Protein AF-A0A6C0EDB7-F1 (afdb_monomer_lite)

Secondary structure (DSSP, 8-state):
--HHHHHHHHHHHHHHHHHHHHHHTT---HHHHHHHHHHHHHHHHHTTSS-GGGSGGGSSSTTTTGGGS-S-GGGS-HHHHHHHHHHHHHHS----HHHHHHHHHHHHHHHHTT-S-STTTEEEETTTTEEEEETTEEEETTEEEEPP-

Radius of gyration: 17.5 Å; chains: 1; bounding box: 46×35×46 Å

Foldseek 3Di:
DDPVVVVVVVVVLLVVLLVVVCVVVVPDDPVNVVVVVVVVVVVVVVCVPDDPVVPPPPPPDPPSVQVNQQDDPLPDDLSLVLVQLLVQLVPDPDPDVVLSVVSSVVVSVCSVVCVQRDCCQWVADSNRNHTPDGNQWDADPNHIDGNDD

Sequence (149 aa):
MNITNINNYLETIYFSNLVLYIQKNNINDEIISKYFYDIKKNNNIISKSLSDSDIIQSSENNNIYENLYKKSWSKLNIVHKIIKIKEFINTLNIEIEEEKNNLINTLIQFIKNKKVKNNDDIKYDEINGKIITLTNLQFNNNKYYINKY

pLDDT: mean 71.82, std 15.94, range [34.75, 91.31]

Organism: NCBI:txid1070528

Structure (mmCIF, N/CA/C/O backbone):
data_AF-A0A6C0EDB7-F1
#
_entry.id   AF-A0A6C0EDB7-F1
#
loop_
_atom_site.group_PDB
_atom_site.id
_atom_site.type_symbol
_atom_site.label_atom_id
_atom_site.label_alt_id
_atom_site.label_comp_id
_atom_site.label_asym_id
_atom_site.label_entity_id
_atom_site.label_seq_id
_atom_site.pdbx_PDB_ins_code
_atom_site.Cartn_x
_atom_site.Cartn_y
_atom_site.Cartn_z
_atom_site.occupancy
_atom_site.B_iso_or_equiv
_atom_site.auth_seq_id
_atom_site.auth_comp_id
_atom_site.auth_asym_id
_atom_site.auth_atom_id
_atom_site.pdbx_PDB_model_num
ATOM 1 N N . MET A 1 1 ? 18.003 0.159 -30.055 1.00 53.06 1 MET A N 1
ATOM 2 C CA . MET A 1 1 ? 17.939 0.485 -28.613 1.00 53.06 1 MET A CA 1
ATOM 3 C C . MET A 1 1 ? 17.713 -0.817 -27.850 1.00 53.06 1 MET A C 1
ATOM 5 O O . MET A 1 1 ? 16.806 -1.550 -28.218 1.00 53.06 1 MET A O 1
ATOM 9 N N . ASN A 1 2 ? 18.585 -1.177 -26.903 1.00 66.75 2 ASN A N 1
ATOM 10 C CA . ASN A 1 2 ? 18.540 -2.478 -26.219 1.00 66.75 2 ASN A CA 1
ATOM 11 C C . ASN A 1 2 ? 17.361 -2.517 -25.223 1.00 66.75 2 ASN A C 1
ATOM 13 O O . ASN A 1 2 ? 17.169 -1.546 -24.491 1.00 66.75 2 ASN A O 1
ATOM 17 N N . ILE A 1 3 ? 16.579 -3.603 -25.182 1.00 59.38 3 ILE A N 1
ATOM 18 C CA . ILE A 1 3 ? 15.366 -3.729 -24.337 1.00 59.38 3 ILE A CA 1
ATOM 19 C C . ILE A 1 3 ? 15.691 -3.459 -22.859 1.00 59.38 3 ILE A C 1
ATOM 21 O O . ILE A 1 3 ? 14.930 -2.799 -22.155 1.00 59.38 3 ILE A O 1
ATOM 25 N N . THR A 1 4 ? 16.869 -3.895 -22.411 1.00 62.06 4 THR A N 1
ATOM 26 C CA . THR A 1 4 ? 17.387 -3.648 -21.060 1.00 62.06 4 THR A CA 1
ATOM 27 C C . THR A 1 4 ? 17.506 -2.157 -20.742 1.00 62.06 4 THR A C 1
ATOM 29 O O . THR A 1 4 ? 17.125 -1.725 -19.658 1.00 62.06 4 THR A O 1
ATOM 32 N N . ASN A 1 5 ? 17.957 -1.344 -21.699 1.00 62.66 5 ASN A N 1
ATOM 33 C CA . ASN A 1 5 ? 18.127 0.096 -21.497 1.00 62.66 5 ASN A CA 1
ATOM 34 C C . ASN A 1 5 ? 16.770 0.808 -21.412 1.00 62.66 5 ASN A C 1
ATOM 36 O O . ASN A 1 5 ? 16.609 1.721 -20.608 1.00 62.66 5 ASN A O 1
ATOM 40 N N . ILE A 1 6 ? 15.781 0.352 -22.188 1.00 63.81 6 ILE A N 1
ATOM 41 C CA . ILE A 1 6 ? 14.410 0.884 -22.146 1.00 63.81 6 ILE A CA 1
ATOM 42 C C . ILE A 1 6 ? 13.763 0.583 -20.788 1.00 63.81 6 ILE A C 1
ATOM 44 O O . ILE A 1 6 ? 13.173 1.470 -20.177 1.00 63.81 6 ILE A O 1
ATOM 48 N N . ASN A 1 7 ? 13.914 -0.642 -20.279 1.00 64.75 7 ASN A N 1
ATOM 49 C CA . ASN A 1 7 ? 13.363 -1.019 -18.976 1.00 64.75 7 ASN A CA 1
ATOM 50 C C . ASN A 1 7 ? 13.985 -0.211 -17.831 1.00 64.75 7 ASN A C 1
ATOM 52 O O . ASN A 1 7 ? 13.250 0.306 -16.990 1.00 64.75 7 ASN A O 1
ATOM 56 N N . ASN A 1 8 ? 15.308 -0.030 -17.841 1.00 67.31 8 ASN A N 1
ATOM 57 C CA . ASN A 1 8 ? 16.005 0.779 -16.838 1.00 67.31 8 ASN A CA 1
ATOM 58 C C . ASN A 1 8 ? 15.560 2.251 -16.880 1.00 67.31 8 ASN A C 1
ATOM 60 O O . ASN A 1 8 ? 15.378 2.884 -15.838 1.00 67.31 8 ASN A O 1
ATOM 64 N N . TYR A 1 9 ? 15.340 2.799 -18.078 1.00 69.00 9 TYR A N 1
ATOM 65 C CA . TYR A 1 9 ? 14.845 4.164 -18.255 1.00 69.00 9 TYR A CA 1
ATOM 66 C C . TYR A 1 9 ? 13.425 4.339 -17.693 1.00 69.00 9 TYR A C 1
ATOM 68 O O . TYR A 1 9 ? 13.169 5.250 -16.903 1.00 69.00 9 TYR A O 1
ATOM 76 N N . LEU A 1 10 ? 12.511 3.420 -18.021 1.00 69.06 10 LEU A N 1
ATOM 77 C CA . LEU A 1 10 ? 11.138 3.428 -17.503 1.00 69.06 10 LEU A CA 1
ATOM 78 C C . LEU A 1 10 ? 11.089 3.263 -15.979 1.00 69.06 10 LEU A C 1
ATOM 80 O O . LEU A 1 10 ? 10.271 3.892 -15.304 1.00 69.06 10 LEU A O 1
ATOM 84 N N . GLU A 1 11 ? 11.964 2.427 -15.424 1.00 71.56 11 GLU A N 1
ATOM 85 C CA . GLU A 1 11 ? 12.110 2.253 -13.982 1.00 71.56 11 GLU A CA 1
ATOM 86 C C . GLU A 1 11 ? 12.626 3.531 -13.303 1.00 71.56 11 GLU A C 1
ATOM 88 O O . GLU A 1 11 ? 12.084 3.948 -12.276 1.00 71.56 11 GLU A O 1
ATOM 93 N N . THR A 1 12 ? 13.588 4.214 -13.925 1.00 69.25 12 THR A N 1
ATOM 94 C CA . THR A 1 12 ? 14.095 5.509 -13.451 1.00 69.25 12 THR A CA 1
ATOM 95 C C . THR A 1 12 ? 12.989 6.562 -13.406 1.00 69.25 12 THR A C 1
ATOM 97 O O . THR A 1 12 ? 12.790 7.188 -12.365 1.00 69.25 12 THR A O 1
ATOM 100 N N . ILE A 1 13 ? 12.213 6.713 -14.487 1.00 70.75 13 ILE A N 1
ATOM 101 C CA . ILE A 1 13 ? 11.067 7.637 -14.525 1.00 70.75 13 ILE A CA 1
ATOM 102 C C . ILE A 1 13 ? 10.071 7.304 -13.411 1.00 70.75 13 ILE A C 1
ATOM 104 O O . ILE A 1 13 ? 9.649 8.182 -12.660 1.00 70.75 13 ILE A O 1
ATOM 108 N N . TYR A 1 14 ? 9.716 6.025 -13.266 1.00 75.00 14 TYR A N 1
ATOM 109 C CA . TYR A 1 14 ? 8.771 5.573 -12.250 1.00 75.00 14 TYR A CA 1
ATOM 110 C C . TYR A 1 14 ? 9.202 5.974 -10.830 1.00 75.00 14 TYR A C 1
ATOM 112 O O . TYR A 1 14 ? 8.383 6.480 -10.057 1.00 75.00 14 TYR A O 1
ATOM 120 N N . PHE A 1 15 ? 10.477 5.787 -10.481 1.00 72.38 15 PHE A N 1
ATOM 121 C CA . PHE A 1 15 ? 10.980 6.170 -9.163 1.00 72.38 15 PHE A CA 1
ATOM 122 C C . PHE A 1 15 ? 11.067 7.682 -8.974 1.00 72.38 15 PHE A C 1
ATOM 124 O O . PHE A 1 15 ? 10.686 8.165 -7.907 1.00 72.38 15 PHE A O 1
ATOM 131 N N . SER A 1 16 ? 11.488 8.433 -9.993 1.00 70.31 16 SER A N 1
ATOM 132 C CA . SER A 1 16 ? 11.470 9.900 -9.958 1.00 70.31 16 SER A CA 1
ATOM 133 C C . SER A 1 16 ? 10.067 10.432 -9.661 1.00 70.31 16 SER A C 1
ATOM 135 O O . SER A 1 16 ? 9.894 11.303 -8.809 1.00 70.31 16 SER A O 1
ATOM 137 N N . ASN A 1 17 ? 9.041 9.836 -10.264 1.00 73.56 17 ASN A N 1
ATOM 138 C CA . ASN A 1 17 ? 7.657 10.249 -10.041 1.00 73.56 17 ASN A CA 1
ATOM 139 C C . ASN A 1 17 ? 7.175 9.939 -8.619 1.00 73.56 17 ASN A C 1
ATOM 141 O O . ASN A 1 17 ? 6.454 10.743 -8.026 1.00 73.56 17 ASN A O 1
ATOM 145 N N . LEU A 1 18 ? 7.598 8.806 -8.044 1.00 75.56 18 LEU A N 1
ATOM 146 C CA . LEU A 1 18 ? 7.329 8.493 -6.638 1.00 75.56 18 LEU A CA 1
ATOM 147 C C . LEU A 1 18 ? 7.967 9.523 -5.700 1.00 75.56 18 LEU A C 1
ATOM 149 O O . LEU A 1 18 ? 7.303 9.970 -4.767 1.00 75.56 18 LEU A O 1
ATOM 153 N N . VAL A 1 19 ? 9.218 9.927 -5.953 1.00 71.75 19 VAL A N 1
ATOM 154 C CA . VAL A 1 19 ? 9.898 10.968 -5.160 1.00 71.75 19 VAL A CA 1
ATOM 155 C C . VAL A 1 19 ? 9.099 12.265 -5.189 1.00 71.75 19 VAL A C 1
ATOM 157 O O . VAL A 1 19 ? 8.781 12.813 -4.134 1.00 71.75 19 VAL A O 1
ATOM 160 N N . LEU A 1 20 ? 8.731 12.727 -6.386 1.00 71.75 20 LEU A N 1
ATOM 161 C CA . LEU A 1 20 ? 7.975 13.966 -6.557 1.00 71.75 20 LEU A CA 1
ATOM 162 C C . LEU A 1 20 ? 6.625 13.912 -5.835 1.00 71.75 20 LEU A C 1
ATOM 164 O O . LEU A 1 20 ? 6.224 14.886 -5.199 1.00 71.75 20 LEU A O 1
ATOM 168 N N . TYR A 1 21 ? 5.932 12.771 -5.893 1.00 76.00 21 TYR A N 1
ATOM 169 C CA . TYR A 1 21 ? 4.668 12.580 -5.184 1.00 76.00 21 TYR A CA 1
ATOM 170 C C . TYR A 1 21 ? 4.830 12.705 -3.665 1.00 76.00 21 TYR A C 1
ATOM 172 O O . TYR A 1 21 ? 4.048 13.382 -3.001 1.00 76.00 21 TYR A O 1
ATOM 180 N N . ILE A 1 22 ? 5.858 12.068 -3.111 1.00 73.19 22 ILE A N 1
ATOM 181 C CA . ILE A 1 22 ? 6.141 12.051 -1.670 1.00 73.19 22 ILE A CA 1
ATOM 182 C C . ILE A 1 22 ? 6.510 13.446 -1.171 1.00 73.19 22 ILE A C 1
ATOM 184 O O . ILE A 1 22 ? 5.984 13.878 -0.147 1.00 73.19 22 ILE A O 1
ATOM 188 N N . GLN A 1 23 ? 7.349 14.164 -1.924 1.00 71.62 23 GLN A N 1
ATOM 189 C CA . GLN A 1 23 ? 7.722 15.549 -1.633 1.00 71.62 23 GLN A CA 1
ATOM 190 C C . GLN A 1 23 ? 6.503 16.472 -1.651 1.00 71.62 23 GLN A C 1
ATOM 192 O O . GLN A 1 23 ? 6.284 17.215 -0.701 1.00 71.62 23 GLN A O 1
ATOM 197 N N . LYS A 1 24 ? 5.666 16.380 -2.693 1.00 75.69 24 LYS A N 1
ATOM 198 C CA . LYS A 1 24 ? 4.453 17.198 -2.823 1.00 75.69 24 LYS A CA 1
ATOM 199 C C . LYS A 1 24 ? 3.471 16.987 -1.667 1.00 75.69 24 LYS A C 1
ATOM 201 O O . LYS A 1 24 ? 2.816 17.933 -1.246 1.00 75.69 24 LYS A O 1
ATOM 206 N N . ASN A 1 25 ? 3.366 15.758 -1.167 1.00 72.44 25 ASN A N 1
ATOM 207 C CA . ASN A 1 25 ? 2.442 15.395 -0.093 1.00 72.44 25 ASN A CA 1
ATOM 208 C C . ASN A 1 25 ? 3.082 15.425 1.308 1.00 72.44 25 ASN A C 1
ATOM 210 O O . ASN A 1 25 ? 2.450 14.972 2.259 1.00 72.44 25 ASN A O 1
ATOM 214 N N . ASN A 1 26 ? 4.318 15.925 1.451 1.00 71.94 26 ASN A N 1
ATOM 215 C CA . ASN A 1 26 ? 5.061 15.969 2.719 1.00 71.94 26 ASN A CA 1
ATOM 216 C C . ASN A 1 26 ? 5.070 14.626 3.478 1.00 71.94 26 ASN A C 1
ATOM 218 O O . ASN A 1 26 ? 4.993 14.582 4.707 1.00 71.94 26 ASN A O 1
ATOM 222 N N . ILE A 1 27 ? 5.155 13.507 2.750 1.00 72.38 27 ILE A N 1
ATOM 223 C CA . ILE A 1 27 ? 5.151 12.174 3.358 1.00 72.38 27 ILE A CA 1
ATOM 224 C C . ILE A 1 27 ? 6.543 11.913 3.943 1.00 72.38 27 ILE A C 1
ATOM 226 O O . ILE A 1 27 ? 7.464 11.521 3.228 1.00 72.38 27 ILE A O 1
ATOM 230 N N . ASN A 1 28 ? 6.690 12.110 5.252 1.00 69.25 28 ASN A N 1
ATOM 231 C CA . ASN A 1 28 ? 7.910 11.768 5.975 1.00 69.25 28 ASN A CA 1
ATOM 232 C C . ASN A 1 28 ? 7.800 10.338 6.525 1.00 69.25 28 ASN A C 1
ATOM 234 O O . ASN A 1 28 ? 7.041 10.074 7.456 1.00 69.25 28 ASN A O 1
ATOM 238 N N . ASP A 1 29 ? 8.508 9.395 5.906 1.00 67.00 29 ASP A N 1
ATOM 239 C CA . ASP A 1 29 ? 8.553 8.001 6.342 1.00 67.00 29 ASP A CA 1
ATOM 240 C C . ASP A 1 29 ? 9.983 7.470 6.211 1.00 67.00 29 ASP A C 1
ATOM 242 O O . ASP A 1 29 ? 10.588 7.514 5.139 1.00 67.00 29 ASP A O 1
ATOM 246 N N . GLU A 1 30 ? 10.530 6.964 7.313 1.00 69.75 30 GLU A N 1
ATOM 247 C CA . GLU A 1 30 ? 11.910 6.484 7.39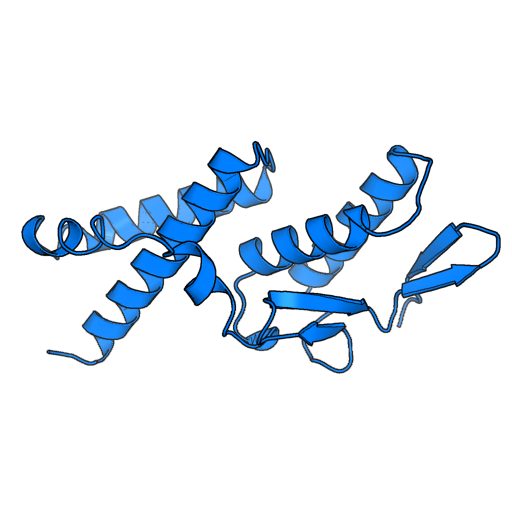5 1.00 69.75 30 GLU A CA 1
ATOM 248 C C . GLU A 1 30 ? 12.203 5.351 6.393 1.00 69.75 30 GLU A C 1
ATOM 250 O O . GLU A 1 30 ? 13.296 5.270 5.826 1.00 69.75 30 GLU A O 1
ATOM 255 N N . ILE A 1 31 ? 11.208 4.505 6.099 1.00 65.44 31 ILE A N 1
ATOM 256 C CA . ILE A 1 31 ? 11.329 3.391 5.148 1.00 65.44 31 ILE A CA 1
ATOM 257 C C . ILE A 1 31 ? 11.438 3.930 3.726 1.00 65.44 31 ILE A C 1
ATOM 259 O O . ILE A 1 31 ? 12.245 3.441 2.935 1.00 65.44 31 ILE A O 1
ATOM 263 N N . ILE A 1 32 ? 10.634 4.943 3.410 1.00 69.88 32 ILE A N 1
ATOM 264 C CA . ILE A 1 32 ? 10.659 5.626 2.119 1.00 69.88 32 ILE A CA 1
ATOM 265 C C . ILE A 1 32 ? 12.024 6.298 1.918 1.00 69.88 32 ILE A C 1
ATOM 267 O O . ILE A 1 32 ? 12.657 6.113 0.877 1.00 69.88 32 ILE A O 1
ATOM 271 N N . SER A 1 33 ? 12.520 6.997 2.939 1.00 69.25 33 SER A N 1
ATOM 272 C CA . SER A 1 33 ? 13.828 7.659 2.923 1.00 69.25 33 SER A CA 1
ATOM 273 C C . SER A 1 33 ? 14.984 6.677 2.708 1.00 69.25 33 SER A C 1
ATOM 275 O O . SER A 1 33 ? 15.841 6.909 1.852 1.00 69.25 33 SER A O 1
ATOM 277 N N . LYS A 1 34 ? 14.985 5.540 3.418 1.00 70.69 34 LYS A N 1
ATOM 278 C CA . LYS A 1 34 ? 15.993 4.481 3.246 1.00 70.69 34 LYS A CA 1
ATOM 279 C C . LYS A 1 34 ? 15.948 3.868 1.846 1.00 70.69 34 LYS A C 1
ATOM 281 O O . LYS A 1 34 ? 16.985 3.704 1.210 1.00 70.69 34 LYS A O 1
ATOM 286 N N . TYR A 1 35 ? 14.750 3.587 1.343 1.00 67.81 35 TYR A N 1
ATOM 287 C CA . TYR A 1 35 ? 14.571 3.022 0.010 1.00 67.81 35 TYR A CA 1
ATOM 288 C C . TYR A 1 35 ? 15.119 3.946 -1.092 1.00 67.81 35 TYR A C 1
ATOM 290 O O . TYR A 1 35 ? 15.761 3.487 -2.037 1.00 67.81 35 TYR A O 1
ATOM 298 N N . PHE A 1 36 ? 14.940 5.262 -0.948 1.00 66.50 36 PHE A N 1
ATOM 299 C CA . PHE A 1 36 ? 15.514 6.229 -1.884 1.00 66.50 36 PHE A CA 1
ATOM 300 C C . PHE A 1 36 ? 17.026 6.364 -1.789 1.00 66.50 36 PHE A C 1
ATOM 302 O O . PHE A 1 36 ? 17.668 6.584 -2.817 1.00 66.50 36 PHE A O 1
ATOM 309 N N . TYR A 1 37 ? 17.602 6.235 -0.594 1.00 68.25 37 TYR A N 1
ATOM 310 C CA . TYR A 1 37 ? 19.052 6.182 -0.441 1.00 68.25 37 TYR A CA 1
ATOM 311 C C . TYR A 1 37 ? 19.640 5.006 -1.234 1.00 68.25 37 TYR A C 1
ATOM 313 O O . TYR A 1 37 ? 20.580 5.195 -2.010 1.00 68.25 37 TYR A O 1
ATOM 321 N N . ASP A 1 38 ? 19.025 3.827 -1.124 1.00 65.81 38 ASP A N 1
ATOM 322 C CA . ASP A 1 38 ? 19.459 2.624 -1.839 1.00 65.81 38 ASP A CA 1
ATOM 323 C C . ASP A 1 38 ? 19.308 2.775 -3.366 1.00 65.81 38 ASP A C 1
ATOM 325 O O . ASP A 1 38 ? 20.226 2.429 -4.113 1.00 65.81 38 ASP A O 1
ATOM 329 N N . ILE A 1 39 ? 18.208 3.373 -3.848 1.00 64.69 39 ILE A N 1
ATOM 330 C CA . ILE A 1 39 ? 18.034 3.676 -5.281 1.00 64.69 39 ILE A CA 1
ATOM 331 C C . ILE A 1 39 ? 19.074 4.681 -5.770 1.00 64.69 39 ILE A C 1
ATOM 333 O O . ILE A 1 39 ? 19.698 4.444 -6.798 1.00 64.69 39 ILE A O 1
ATOM 337 N N . LYS A 1 40 ? 19.286 5.802 -5.068 1.00 63.09 40 LYS A N 1
ATOM 338 C CA . LYS A 1 40 ? 20.263 6.824 -5.486 1.00 63.09 40 LYS A CA 1
ATOM 339 C C . LYS A 1 40 ? 21.680 6.265 -5.530 1.00 63.09 40 LYS A C 1
ATOM 341 O O . LYS A 1 40 ? 22.431 6.575 -6.451 1.00 63.09 40 LYS A O 1
ATOM 346 N N . LYS A 1 41 ? 22.036 5.409 -4.571 1.00 64.25 41 LYS A N 1
ATOM 347 C CA . LYS A 1 41 ? 23.324 4.712 -4.551 1.00 64.25 41 LYS A CA 1
ATOM 348 C C . LYS A 1 41 ? 23.494 3.804 -5.772 1.00 64.25 41 LYS A C 1
ATOM 350 O O . LYS A 1 41 ? 24.552 3.836 -6.392 1.00 64.25 41 LYS A O 1
ATOM 355 N N . ASN A 1 42 ? 22.453 3.062 -6.150 1.00 58.06 42 ASN A N 1
ATOM 356 C CA . ASN A 1 42 ? 22.474 2.192 -7.328 1.00 58.06 42 ASN A CA 1
ATOM 357 C C . ASN A 1 42 ? 22.424 2.984 -8.647 1.00 58.06 42 ASN A C 1
ATOM 359 O O . ASN A 1 42 ? 23.126 2.648 -9.595 1.00 58.06 42 ASN A O 1
ATOM 363 N N . ASN A 1 43 ? 21.675 4.084 -8.703 1.00 53.97 43 ASN A N 1
ATOM 364 C CA . ASN A 1 43 ? 21.587 4.937 -9.886 1.00 53.97 43 ASN A CA 1
ATOM 365 C C . ASN A 1 43 ? 22.862 5.750 -10.118 1.00 53.97 43 ASN A C 1
ATOM 367 O O . ASN A 1 43 ? 23.205 5.953 -11.270 1.00 53.97 43 ASN A O 1
ATOM 371 N N . ASN A 1 44 ? 23.619 6.133 -9.083 1.00 51.03 44 ASN A N 1
ATOM 372 C CA . ASN A 1 44 ? 24.955 6.728 -9.254 1.00 51.03 44 ASN A CA 1
ATOM 373 C C . ASN A 1 44 ? 25.974 5.759 -9.885 1.00 51.03 44 ASN A C 1
ATOM 375 O O . ASN A 1 44 ? 26.993 6.193 -10.421 1.00 51.03 44 ASN A O 1
ATOM 379 N N . ILE A 1 45 ? 25.712 4.449 -9.834 1.00 47.62 45 ILE A N 1
ATOM 380 C CA . ILE A 1 45 ? 26.488 3.436 -10.563 1.00 47.62 45 ILE A CA 1
ATOM 381 C C . ILE A 1 45 ? 26.046 3.399 -12.038 1.00 47.62 45 ILE A C 1
ATOM 383 O O . ILE A 1 45 ? 26.879 3.219 -12.921 1.00 47.62 45 ILE A O 1
ATOM 387 N N . ILE A 1 46 ? 24.757 3.634 -12.314 1.00 42.03 46 ILE A N 1
ATOM 388 C CA . ILE A 1 46 ? 24.155 3.599 -13.659 1.00 42.03 46 ILE A CA 1
ATOM 389 C C . ILE A 1 46 ? 24.369 4.917 -14.431 1.00 42.03 46 ILE A C 1
ATOM 391 O O . ILE A 1 46 ? 24.685 4.877 -15.617 1.00 42.03 46 ILE A O 1
ATOM 395 N N . SER A 1 47 ? 24.271 6.085 -13.792 1.00 38.12 47 SER A N 1
ATOM 396 C CA . SER A 1 47 ? 24.484 7.409 -14.405 1.00 38.12 47 SER A CA 1
ATOM 397 C C . SER A 1 47 ? 25.935 7.653 -14.813 1.00 38.12 47 SER A C 1
ATOM 399 O O . SER A 1 47 ? 26.206 8.455 -15.694 1.00 38.12 47 SER A O 1
ATOM 401 N N . LYS A 1 48 ? 26.881 6.883 -14.268 1.00 41.72 48 LYS A N 1
ATOM 402 C CA . LYS A 1 48 ? 28.257 6.835 -14.779 1.00 41.72 48 LYS A CA 1
ATOM 403 C C . LYS A 1 48 ? 28.366 6.175 -16.167 1.00 41.72 48 LYS A C 1
ATOM 405 O O . LYS A 1 48 ? 29.442 6.205 -16.753 1.00 41.72 48 LYS A O 1
ATOM 410 N N . SER A 1 49 ? 27.281 5.577 -16.677 1.00 40.56 49 SER A N 1
ATOM 411 C CA . SER A 1 49 ? 27.219 4.854 -17.959 1.00 40.56 49 SER A CA 1
ATOM 412 C C . SER A 1 49 ? 26.262 5.449 -19.005 1.00 40.56 49 SER A C 1
ATOM 414 O O . SER A 1 49 ? 26.278 4.996 -20.147 1.00 40.56 49 SER A O 1
ATOM 416 N N . LEU A 1 50 ? 25.449 6.453 -18.655 1.00 41.03 50 LEU A N 1
ATOM 417 C CA . LEU A 1 50 ? 24.471 7.087 -19.552 1.00 41.03 50 LEU A CA 1
ATOM 418 C C . LEU A 1 50 ? 24.662 8.607 -19.516 1.00 41.03 50 LEU A C 1
ATOM 420 O O . LEU A 1 50 ? 24.690 9.193 -18.440 1.00 41.03 50 LEU A O 1
ATOM 424 N N . SER A 1 51 ? 24.832 9.224 -20.685 1.00 43.50 51 SER A N 1
ATOM 425 C CA . SER A 1 51 ? 25.115 10.653 -20.840 1.00 43.50 51 SER A CA 1
ATOM 426 C C . SER A 1 51 ? 23.932 11.543 -20.447 1.00 43.50 51 SER A C 1
ATOM 428 O O . SER A 1 51 ? 22.777 11.224 -20.723 1.00 43.50 51 SER A O 1
ATOM 430 N N . ASP A 1 52 ? 24.249 12.709 -19.876 1.00 38.09 52 ASP A N 1
ATOM 431 C CA . ASP A 1 52 ? 23.314 13.716 -19.341 1.00 38.09 52 ASP A CA 1
ATOM 432 C C . ASP A 1 52 ? 22.262 14.243 -20.345 1.00 38.09 52 ASP A C 1
ATOM 434 O O . ASP A 1 52 ? 21.292 14.891 -19.952 1.00 38.09 52 ASP A O 1
ATOM 438 N N . SER A 1 53 ? 22.410 13.942 -21.639 1.00 39.84 53 SER A N 1
ATOM 439 C CA . SER A 1 53 ? 21.471 14.310 -22.705 1.00 39.84 53 SER A CA 1
ATOM 440 C C . SER A 1 53 ? 20.115 13.602 -22.620 1.00 39.84 53 SER A C 1
ATOM 442 O O . SER A 1 53 ? 19.116 14.152 -23.077 1.00 39.84 53 SER A O 1
ATOM 444 N N . ASP A 1 54 ? 20.053 12.410 -22.023 1.00 42.75 54 ASP A N 1
ATOM 445 C CA . ASP A 1 54 ? 18.857 11.552 -22.095 1.00 42.75 54 ASP A CA 1
ATOM 446 C C . ASP A 1 54 ? 17.860 11.813 -20.948 1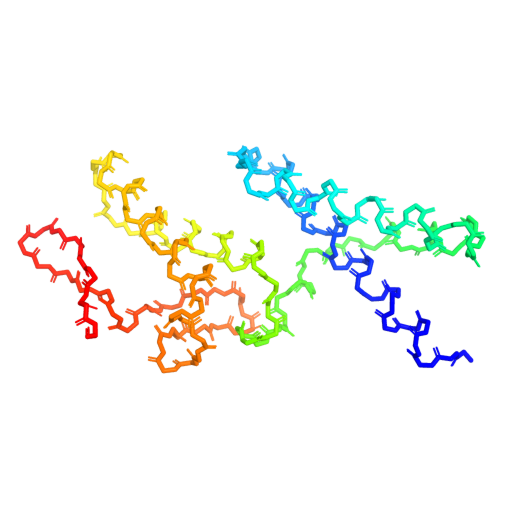.00 42.75 54 ASP A C 1
ATOM 448 O O . ASP A 1 54 ? 16.717 11.353 -20.973 1.00 42.75 54 ASP A O 1
ATOM 452 N N . ILE A 1 55 ? 18.281 12.577 -19.933 1.00 44.06 55 ILE A N 1
ATOM 453 C CA . ILE A 1 55 ? 17.500 12.872 -18.719 1.00 44.06 55 ILE A CA 1
ATOM 454 C C . ILE A 1 55 ? 16.569 14.082 -18.930 1.00 44.06 55 ILE A C 1
ATOM 456 O O . ILE A 1 55 ? 15.533 14.199 -18.275 1.00 44.06 55 ILE A O 1
ATOM 460 N N . ILE A 1 56 ? 16.905 14.971 -19.867 1.00 38.19 56 ILE A N 1
ATOM 461 C CA . ILE A 1 56 ? 16.286 16.302 -19.984 1.00 38.19 56 ILE A CA 1
ATOM 462 C C . ILE A 1 56 ? 14.990 16.282 -20.817 1.00 38.19 56 ILE A C 1
ATOM 464 O O . ILE A 1 56 ? 14.153 17.168 -20.681 1.00 38.19 56 ILE A O 1
ATOM 468 N N . GLN A 1 57 ? 14.736 15.249 -21.625 1.00 34.75 57 GLN A N 1
ATOM 469 C CA . GLN A 1 57 ? 13.603 15.267 -22.565 1.00 34.75 57 GLN A CA 1
ATOM 470 C C . GLN A 1 57 ? 12.244 14.845 -21.967 1.00 34.75 57 GLN A C 1
ATOM 472 O O . GLN A 1 57 ? 11.219 14.942 -22.637 1.00 34.75 57 GLN A O 1
ATOM 477 N N . SER A 1 58 ? 12.196 14.397 -20.707 1.00 41.00 58 SER A N 1
ATOM 478 C CA . SER A 1 58 ? 10.951 13.951 -20.052 1.00 41.00 58 SER A CA 1
ATOM 479 C C . SER A 1 58 ? 10.271 15.004 -19.169 1.00 41.00 58 SER A C 1
ATOM 481 O O . SER A 1 58 ? 9.221 14.717 -18.601 1.00 41.00 58 SER A O 1
ATOM 483 N N . SER A 1 59 ? 10.840 16.204 -19.018 1.00 41.25 59 SER A N 1
ATOM 484 C CA . SER A 1 59 ? 10.335 17.223 -18.082 1.00 41.25 59 SER A CA 1
ATOM 485 C C . SER A 1 59 ? 9.254 18.157 -18.640 1.00 41.25 59 SER A C 1
ATOM 487 O O . SER A 1 59 ? 8.720 18.953 -17.874 1.00 41.25 59 SER A O 1
ATOM 489 N N . GLU A 1 60 ? 8.900 18.075 -19.927 1.00 35.84 60 GLU A N 1
ATOM 490 C CA . GLU A 1 60 ? 8.010 19.067 -20.564 1.00 35.84 60 GLU A CA 1
ATOM 491 C C . GLU A 1 60 ? 6.550 18.638 -20.777 1.00 35.84 60 GLU A C 1
ATOM 493 O O . GLU A 1 60 ? 5.746 19.452 -21.221 1.00 35.84 60 GLU A O 1
ATOM 498 N N . ASN A 1 61 ? 6.136 17.426 -20.392 1.00 37.91 61 ASN A N 1
ATOM 499 C CA . ASN A 1 61 ? 4.728 17.031 -20.509 1.00 37.91 61 ASN A CA 1
ATOM 500 C C . ASN A 1 61 ? 4.046 16.898 -19.145 1.00 37.91 61 ASN A C 1
ATOM 502 O O . ASN A 1 61 ? 4.255 15.955 -18.387 1.00 37.91 61 ASN A O 1
ATOM 506 N N . ASN A 1 62 ? 3.192 17.879 -18.867 1.00 41.44 62 ASN A N 1
ATOM 507 C CA . ASN A 1 62 ? 2.193 17.900 -17.807 1.00 41.44 62 ASN A CA 1
ATOM 508 C C . ASN A 1 62 ? 1.430 16.553 -17.714 1.00 41.44 62 ASN A C 1
ATOM 510 O O . ASN A 1 62 ? 1.063 15.985 -18.738 1.00 41.44 62 ASN A O 1
ATOM 514 N N . ASN A 1 63 ? 1.176 16.071 -16.488 1.00 43.12 63 ASN A N 1
ATOM 515 C CA . ASN A 1 63 ? 0.511 14.799 -16.102 1.00 43.12 6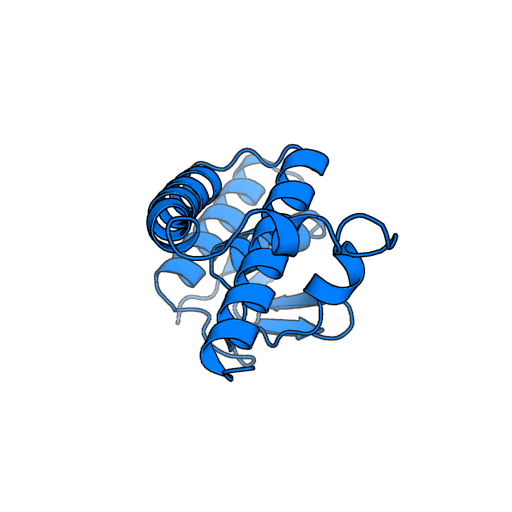3 ASN A CA 1
ATOM 516 C C . ASN A 1 63 ? 1.364 13.519 -15.986 1.00 43.12 63 ASN A C 1
ATOM 518 O O . ASN A 1 63 ? 0.841 12.405 -16.000 1.00 43.12 63 ASN A O 1
ATOM 522 N N . ILE A 1 64 ? 2.662 13.635 -15.708 1.00 50.81 64 ILE A N 1
ATOM 523 C CA . ILE A 1 64 ? 3.526 12.476 -15.394 1.00 50.81 64 ILE A CA 1
ATOM 524 C C . ILE A 1 64 ? 3.023 11.638 -14.186 1.00 50.81 64 ILE A C 1
ATOM 526 O O . ILE A 1 64 ? 3.332 10.448 -14.075 1.00 50.81 64 ILE A O 1
ATOM 530 N N . TYR A 1 65 ? 2.181 12.207 -13.314 1.00 47.16 65 TYR A N 1
ATOM 531 C CA . TYR A 1 65 ? 1.547 11.478 -12.210 1.00 47.16 65 TYR A CA 1
ATOM 532 C C . TYR A 1 65 ? 0.522 10.430 -12.670 1.00 47.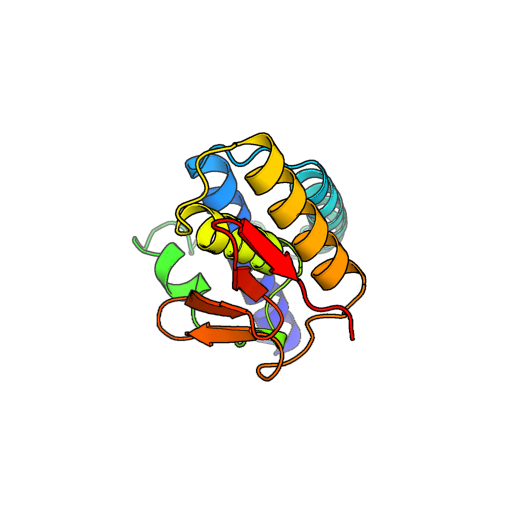16 65 TYR A C 1
ATOM 534 O O . TYR A 1 65 ? 0.414 9.394 -12.028 1.00 47.16 65 TYR A O 1
ATOM 542 N N . GLU A 1 66 ? -0.203 10.635 -13.774 1.00 49.91 66 GLU A N 1
ATOM 543 C CA . GLU A 1 66 ? -1.314 9.749 -14.174 1.00 49.91 66 GLU A CA 1
ATOM 544 C C . GLU A 1 66 ? -0.843 8.383 -14.699 1.00 49.91 66 GLU A C 1
ATOM 546 O O . GLU A 1 66 ? -1.556 7.383 -14.607 1.00 49.91 66 GLU A O 1
ATOM 551 N N . ASN A 1 67 ? 0.401 8.295 -15.176 1.00 50.72 67 ASN A N 1
ATOM 552 C CA . ASN A 1 67 ? 0.973 7.044 -15.680 1.00 50.72 67 ASN A CA 1
ATOM 553 C C . ASN A 1 67 ? 1.662 6.191 -14.600 1.00 50.72 67 ASN A C 1
ATOM 555 O O . ASN A 1 67 ? 2.087 5.072 -14.889 1.00 50.72 67 ASN A O 1
ATOM 559 N N . LEU A 1 68 ? 1.728 6.656 -13.345 1.00 55.31 68 LEU A N 1
ATOM 560 C CA . LEU A 1 68 ? 2.141 5.821 -12.206 1.00 55.31 68 LEU A CA 1
ATOM 561 C C . LEU A 1 68 ? 1.154 4.677 -11.930 1.00 55.31 68 LEU A C 1
ATOM 563 O O . LEU A 1 68 ? 1.529 3.699 -11.280 1.00 55.31 68 LEU A O 1
ATOM 567 N N . TYR A 1 69 ? -0.092 4.810 -12.394 1.00 57.62 69 TYR A N 1
ATOM 568 C CA . TYR A 1 69 ? -1.221 4.060 -11.849 1.00 57.62 69 TYR A CA 1
ATOM 569 C C . TYR A 1 69 ? -1.494 2.715 -12.528 1.00 57.62 69 TYR A C 1
ATOM 571 O O . TYR A 1 69 ? -2.030 1.831 -11.875 1.00 57.62 69 TYR A O 1
ATOM 579 N N . LYS A 1 70 ? -1.014 2.479 -13.755 1.00 69.69 70 LYS A N 1
ATOM 580 C CA . LYS A 1 70 ? -1.325 1.257 -14.526 1.00 69.69 70 LYS A CA 1
ATOM 581 C C . LYS A 1 70 ? -0.361 0.098 -14.249 1.00 69.69 70 LYS A C 1
ATOM 583 O O . LYS A 1 70 ? 0.256 -0.450 -15.165 1.00 69.69 70 LYS A O 1
ATOM 588 N N . LYS A 1 71 ? -0.169 -0.259 -12.980 1.00 78.75 71 LYS A N 1
ATOM 589 C CA . LYS A 1 71 ? 0.591 -1.457 -12.589 1.00 78.75 71 LYS A CA 1
ATOM 590 C C . LYS A 1 71 ? -0.238 -2.302 -11.636 1.00 78.75 71 LYS A C 1
ATOM 592 O O . LYS A 1 71 ? -0.749 -1.786 -10.649 1.00 78.75 71 LYS A O 1
ATOM 597 N N . SER A 1 72 ? -0.278 -3.609 -11.881 1.00 84.94 72 SER A N 1
ATOM 598 C CA . SER A 1 72 ? -0.881 -4.561 -10.952 1.00 84.94 72 SER A CA 1
ATOM 599 C C . SER A 1 72 ? -0.237 -4.493 -9.575 1.00 84.94 72 SER A C 1
ATOM 601 O O . SER A 1 72 ? 0.968 -4.244 -9.460 1.00 84.94 72 SER A O 1
ATOM 603 N N . TRP A 1 73 ? -1.010 -4.785 -8.523 1.00 86.69 73 TRP A N 1
ATOM 604 C CA . TRP A 1 73 ? -0.508 -4.778 -7.145 1.00 86.69 73 TRP A CA 1
ATOM 605 C C . TRP A 1 73 ? 0.776 -5.602 -6.997 1.00 86.69 73 TRP A C 1
ATOM 607 O O . TRP A 1 73 ? 1.746 -5.167 -6.378 1.00 86.69 73 TRP A O 1
ATOM 617 N N . SER A 1 74 ? 0.834 -6.772 -7.632 1.00 83.94 74 SER A N 1
ATOM 618 C CA . SER A 1 74 ? 2.012 -7.646 -7.635 1.00 83.94 74 SER A CA 1
ATOM 619 C C . SER A 1 74 ? 3.274 -6.981 -8.204 1.00 83.94 74 SER A C 1
ATOM 621 O O . SER A 1 74 ? 4.369 -7.252 -7.713 1.00 83.94 74 SER A O 1
ATOM 623 N N . LYS A 1 75 ? 3.125 -6.074 -9.178 1.00 83.69 75 LYS A N 1
ATOM 624 C CA . LYS A 1 75 ? 4.209 -5.329 -9.840 1.00 83.69 75 LYS A CA 1
ATOM 625 C C . LYS A 1 75 ? 4.539 -4.001 -9.157 1.00 83.69 75 LYS A C 1
ATOM 627 O O . LYS A 1 75 ? 5.520 -3.355 -9.529 1.00 83.69 75 LYS A O 1
ATOM 632 N N . LEU A 1 76 ? 3.740 -3.571 -8.179 1.00 84.75 76 LEU A N 1
ATOM 633 C CA . LEU A 1 76 ? 4.047 -2.376 -7.405 1.00 84.75 76 LEU A CA 1
ATOM 634 C C . LEU A 1 76 ? 5.254 -2.614 -6.505 1.00 84.75 76 LEU A C 1
ATOM 636 O O . LEU A 1 76 ? 5.374 -3.624 -5.805 1.00 84.75 76 LEU A O 1
ATOM 640 N N . ASN A 1 77 ? 6.123 -1.613 -6.483 1.00 84.00 77 ASN A N 1
ATOM 641 C CA . ASN A 1 77 ? 7.218 -1.561 -5.536 1.00 84.00 77 ASN A CA 1
ATOM 642 C C . ASN A 1 77 ? 6.699 -1.422 -4.094 1.00 84.00 77 ASN A C 1
ATOM 644 O O . ASN A 1 77 ? 5.646 -0.824 -3.870 1.00 84.00 77 ASN A O 1
ATOM 648 N N . ILE A 1 78 ? 7.467 -1.908 -3.115 1.00 83.44 78 ILE A N 1
ATOM 649 C CA . ILE A 1 78 ? 7.147 -1.791 -1.690 1.00 83.44 78 ILE A CA 1
ATOM 650 C C . ILE A 1 78 ? 6.827 -0.356 -1.255 1.00 83.44 78 ILE A C 1
ATOM 652 O O . ILE A 1 78 ? 5.849 -0.163 -0.541 1.00 83.44 78 ILE A O 1
ATOM 656 N N . VAL A 1 79 ? 7.561 0.655 -1.732 1.00 82.94 79 VAL A N 1
ATOM 657 C CA . VAL A 1 79 ? 7.278 2.059 -1.382 1.00 82.94 79 VAL A CA 1
ATOM 658 C C . VAL A 1 79 ? 5.928 2.509 -1.921 1.00 82.94 79 VAL A C 1
ATOM 660 O O . VAL A 1 79 ? 5.138 3.103 -1.193 1.00 82.94 79 VAL A O 1
ATOM 663 N N . HIS A 1 80 ? 5.617 2.165 -3.169 1.00 85.38 80 HIS A N 1
ATOM 664 C CA . HIS A 1 80 ? 4.323 2.503 -3.750 1.00 85.38 80 HIS A CA 1
ATOM 665 C C . HIS A 1 80 ? 3.187 1.789 -3.001 1.00 85.38 80 HIS A C 1
ATOM 667 O O . HIS A 1 80 ? 2.189 2.416 -2.661 1.00 85.38 80 HIS A O 1
ATOM 673 N N . LYS A 1 81 ? 3.366 0.514 -2.635 1.00 87.62 81 LYS A N 1
ATOM 674 C CA . LYS A 1 81 ? 2.397 -0.217 -1.802 1.00 87.62 81 LYS A CA 1
ATOM 675 C C . LYS A 1 81 ? 2.161 0.463 -0.451 1.00 87.62 81 LYS A C 1
ATOM 677 O O . LYS A 1 81 ? 1.013 0.592 -0.040 1.00 87.62 81 LYS A O 1
ATOM 682 N N . ILE A 1 82 ? 3.221 0.931 0.216 1.00 87.31 82 ILE A N 1
ATOM 683 C CA . ILE A 1 82 ? 3.122 1.668 1.487 1.00 87.31 82 ILE A CA 1
ATOM 684 C C . ILE A 1 82 ? 2.301 2.949 1.307 1.00 87.31 82 ILE A C 1
ATOM 686 O O . ILE A 1 82 ? 1.396 3.206 2.099 1.00 87.31 82 ILE A O 1
ATOM 690 N N . ILE A 1 83 ? 2.571 3.722 0.252 1.00 87.25 83 ILE A N 1
ATOM 691 C CA . ILE A 1 83 ? 1.813 4.942 -0.063 1.00 87.25 83 ILE A CA 1
ATOM 692 C C . ILE A 1 83 ? 0.331 4.615 -0.254 1.00 87.25 83 ILE A C 1
ATOM 694 O O . ILE A 1 83 ? -0.518 5.256 0.360 1.00 87.25 83 ILE A O 1
ATOM 698 N N . LYS A 1 84 ? 0.013 3.572 -1.030 1.00 88.44 84 LYS A N 1
ATOM 699 C CA . LYS A 1 84 ? -1.376 3.164 -1.270 1.00 88.44 84 LYS A CA 1
ATOM 700 C C . LYS A 1 84 ? -2.093 2.706 -0.008 1.00 88.44 84 LYS A C 1
ATOM 702 O O . LYS A 1 84 ? -3.251 3.066 0.172 1.00 88.44 84 LYS A O 1
ATOM 707 N N . ILE A 1 85 ? -1.417 2.001 0.899 1.00 89.81 85 ILE A N 1
ATOM 708 C CA . ILE A 1 85 ? -1.989 1.673 2.213 1.00 89.81 85 ILE A CA 1
ATOM 709 C C . ILE A 1 85 ? -2.293 2.935 3.015 1.00 89.81 85 ILE A C 1
ATOM 711 O O . ILE A 1 85 ? -3.386 3.042 3.560 1.00 89.81 85 ILE A O 1
ATOM 715 N N . LYS A 1 86 ? -1.368 3.899 3.079 1.00 88.75 86 LYS A N 1
ATOM 716 C CA . LYS A 1 86 ? -1.603 5.154 3.808 1.00 88.75 86 LYS A CA 1
ATOM 717 C C . LYS A 1 86 ? -2.795 5.919 3.238 1.00 88.75 86 LYS A C 1
ATOM 719 O O . LYS A 1 86 ? -3.655 6.347 3.999 1.00 88.75 86 LYS A O 1
ATOM 724 N N . GLU A 1 87 ? -2.874 6.039 1.912 1.00 89.31 87 GLU A N 1
ATOM 725 C CA . GLU A 1 87 ? -4.023 6.641 1.225 1.00 89.31 87 GLU A CA 1
ATOM 726 C C . GLU A 1 87 ? -5.326 5.932 1.594 1.00 89.31 87 GLU A C 1
ATOM 728 O O . GLU A 1 87 ? -6.283 6.586 1.988 1.00 89.31 87 GLU A O 1
ATOM 733 N N . PHE A 1 88 ? -5.347 4.601 1.526 1.00 91.31 88 PHE A N 1
ATOM 734 C CA . PHE A 1 88 ? -6.524 3.807 1.858 1.00 91.31 88 PHE A CA 1
ATOM 735 C C . PHE A 1 88 ? -6.957 3.985 3.317 1.00 91.31 88 PHE A C 1
ATOM 737 O O . PHE A 1 88 ? -8.118 4.291 3.570 1.00 91.31 88 PHE A O 1
ATOM 744 N N . ILE A 1 89 ? -6.039 3.875 4.280 1.00 90.06 89 ILE A N 1
ATOM 745 C CA . ILE A 1 89 ? -6.374 4.056 5.700 1.00 90.06 89 ILE A CA 1
ATOM 746 C C . ILE A 1 89 ? -6.852 5.481 5.990 1.00 90.06 89 ILE A C 1
ATOM 748 O O . ILE A 1 89 ? -7.759 5.662 6.795 1.00 90.06 89 ILE A O 1
ATOM 752 N N . ASN A 1 90 ? -6.321 6.487 5.292 1.00 88.69 90 ASN A N 1
ATOM 753 C CA . ASN A 1 90 ? -6.811 7.862 5.399 1.00 88.69 90 ASN A CA 1
ATOM 754 C C . ASN A 1 90 ? -8.256 8.041 4.909 1.00 88.69 90 ASN A C 1
ATOM 756 O O . ASN A 1 90 ? -8.887 9.020 5.293 1.00 88.69 90 ASN A O 1
ATOM 760 N N . THR A 1 91 ? -8.784 7.128 4.086 1.00 89.12 91 THR A N 1
ATOM 761 C CA . THR A 1 91 ? -10.204 7.139 3.684 1.00 89.12 91 THR A CA 1
ATOM 762 C C . THR A 1 91 ? -11.128 6.448 4.684 1.00 89.12 91 THR A C 1
ATOM 764 O O . THR A 1 91 ? -12.343 6.610 4.596 1.00 89.12 91 THR A O 1
ATOM 767 N N . LEU A 1 92 ? -10.580 5.679 5.630 1.00 88.56 92 LEU A N 1
ATOM 768 C CA . LEU A 1 92 ? -11.374 5.009 6.653 1.00 88.56 92 LEU A CA 1
ATOM 769 C C . LEU A 1 92 ? -11.763 5.999 7.752 1.00 88.56 92 LEU A C 1
ATOM 771 O O . LEU A 1 92 ? -10.956 6.823 8.179 1.00 88.56 92 LEU A O 1
ATOM 775 N N . ASN A 1 93 ? -12.992 5.872 8.250 1.00 87.25 93 ASN A N 1
ATOM 776 C CA . ASN A 1 93 ? -13.486 6.685 9.358 1.00 87.25 93 ASN A CA 1
ATOM 777 C C . ASN A 1 93 ? -12.917 6.181 10.699 1.00 87.25 93 ASN A C 1
ATOM 779 O O . ASN A 1 93 ? -13.575 5.420 11.407 1.00 87.25 93 ASN A O 1
ATOM 783 N N . ILE A 1 94 ? -11.664 6.538 10.997 1.00 88.00 94 ILE A N 1
ATOM 784 C CA . ILE A 1 94 ? -10.959 6.220 12.248 1.00 88.00 94 ILE A CA 1
ATOM 785 C C . ILE A 1 94 ? -10.652 7.537 12.958 1.00 88.00 94 ILE A C 1
ATOM 787 O O . ILE A 1 94 ? -9.803 8.299 12.502 1.00 88.00 94 ILE A O 1
ATOM 791 N N . GLU A 1 95 ? -11.342 7.801 14.065 1.00 85.69 95 GLU A N 1
ATOM 792 C CA . GLU A 1 95 ? -11.211 9.061 14.813 1.00 85.69 95 GLU A CA 1
ATOM 793 C C . GLU A 1 95 ? -9.919 9.121 15.639 1.00 85.69 95 GLU A C 1
ATOM 795 O O . GLU A 1 95 ? -9.333 10.188 15.819 1.00 85.69 95 GLU A O 1
ATOM 800 N N . ILE A 1 96 ? -9.458 7.970 16.137 1.00 87.44 96 ILE A N 1
ATOM 801 C CA . ILE A 1 96 ? -8.293 7.888 17.016 1.00 87.44 96 ILE A CA 1
ATOM 802 C C . ILE A 1 96 ? -7.026 7.736 16.168 1.00 87.44 96 ILE A C 1
ATOM 804 O O . ILE A 1 96 ? -6.758 6.679 15.593 1.00 87.44 96 ILE A O 1
ATOM 808 N N . GLU A 1 97 ? -6.211 8.790 16.134 1.00 87.25 97 GLU A N 1
ATOM 809 C CA . GLU A 1 97 ? -4.972 8.847 15.345 1.00 87.25 97 GLU A CA 1
ATOM 810 C C . GLU A 1 97 ? -3.966 7.747 15.736 1.00 87.25 97 GLU A C 1
ATOM 812 O O . GLU A 1 97 ? -3.266 7.198 14.886 1.00 87.25 97 GLU A O 1
ATOM 817 N N . GLU A 1 98 ? -3.917 7.355 17.011 1.00 88.50 98 GLU A N 1
ATOM 818 C CA . GLU A 1 98 ? -3.079 6.240 17.464 1.00 88.50 98 GLU A CA 1
ATOM 819 C C . GLU A 1 98 ? -3.530 4.897 16.863 1.00 88.50 98 GLU A C 1
ATOM 821 O O . GLU A 1 98 ? -2.709 4.138 16.346 1.00 88.50 98 GLU A O 1
ATOM 826 N N . GLU A 1 99 ? -4.836 4.614 16.854 1.00 86.94 99 GLU A N 1
ATOM 827 C CA . GLU A 1 99 ? -5.388 3.393 16.253 1.00 86.94 99 GLU A CA 1
ATOM 828 C C . GLU A 1 99 ? -5.136 3.359 14.745 1.00 86.94 99 GLU A C 1
ATOM 830 O O . GLU A 1 99 ? -4.741 2.330 14.188 1.00 86.94 99 GLU A O 1
ATOM 835 N N . LYS A 1 100 ? -5.287 4.512 14.094 1.00 89.12 100 LYS A N 1
ATOM 836 C CA . LYS A 1 100 ? -4.989 4.695 12.677 1.00 89.12 100 LYS A CA 1
ATOM 837 C C . LYS A 1 100 ? -3.522 4.394 12.364 1.00 89.12 100 LYS A C 1
ATOM 839 O O . LYS A 1 100 ? -3.231 3.619 11.450 1.00 89.12 100 LYS A O 1
ATOM 844 N N . ASN A 1 101 ? -2.596 4.941 13.150 1.00 87.00 101 ASN A N 1
ATOM 845 C CA . ASN A 1 101 ? -1.164 4.701 12.982 1.00 87.00 101 ASN A CA 1
ATOM 846 C C . ASN A 1 101 ? -0.780 3.245 13.274 1.00 87.00 101 ASN A C 1
ATOM 848 O O . ASN A 1 101 ? 0.004 2.652 12.529 1.00 87.00 101 ASN A O 1
ATOM 852 N N . ASN A 1 102 ? -1.386 2.621 14.286 1.00 88.00 102 ASN A N 1
ATOM 853 C CA . ASN A 1 102 ? -1.200 1.199 14.577 1.00 88.00 102 ASN A CA 1
ATOM 854 C C . ASN A 1 102 ? -1.657 0.312 13.411 1.00 88.00 102 ASN A C 1
ATOM 856 O O . ASN A 1 102 ? -0.956 -0.634 13.029 1.00 88.00 102 ASN A O 1
ATOM 860 N N . LEU A 1 103 ? -2.790 0.644 12.790 1.00 88.19 103 LEU A N 1
ATOM 861 C CA . LEU A 1 103 ? -3.298 -0.073 11.626 1.00 88.19 103 LEU A CA 1
ATOM 862 C C . LEU A 1 103 ? -2.372 0.080 10.410 1.00 88.19 103 LEU A C 1
ATOM 864 O O . LEU A 1 103 ? -2.019 -0.920 9.777 1.00 88.19 103 LEU A O 1
ATOM 868 N N . ILE A 1 104 ? -1.915 1.306 10.126 1.00 88.44 104 ILE A N 1
ATOM 869 C CA . ILE A 1 104 ? -0.933 1.585 9.066 1.00 88.44 104 ILE A CA 1
ATOM 870 C C . ILE A 1 104 ? 0.331 0.753 9.286 1.00 88.44 104 ILE A C 1
ATOM 872 O O . ILE A 1 104 ? 0.754 0.021 8.390 1.00 88.44 104 ILE A O 1
ATOM 876 N N . ASN A 1 105 ? 0.912 0.810 10.485 1.00 87.25 105 ASN A N 1
ATOM 877 C CA . ASN A 1 105 ? 2.145 0.099 10.811 1.00 87.25 105 ASN A CA 1
ATOM 878 C C . ASN A 1 105 ? 1.991 -1.418 10.656 1.00 87.25 105 ASN A C 1
ATOM 880 O O . ASN A 1 105 ? 2.876 -2.079 10.102 1.00 87.25 105 ASN A O 1
ATOM 884 N N . THR A 1 106 ? 0.848 -1.967 11.068 1.00 87.19 106 THR A N 1
ATOM 885 C CA . THR A 1 106 ? 0.558 -3.400 10.930 1.00 87.19 106 THR A CA 1
ATOM 886 C C . THR A 1 106 ? 0.477 -3.817 9.460 1.00 87.19 106 THR A C 1
ATOM 888 O O . THR A 1 106 ? 1.104 -4.797 9.049 1.00 87.19 106 THR A O 1
ATOM 891 N N . LEU A 1 107 ? -0.221 -3.045 8.625 1.00 86.94 107 LEU A N 1
ATOM 892 C CA . LEU A 1 107 ? -0.326 -3.322 7.189 1.00 86.94 107 LEU A CA 1
ATOM 893 C C . LEU A 1 107 ? 1.014 -3.157 6.461 1.00 86.94 107 LEU A C 1
ATOM 895 O O . LEU A 1 107 ? 1.352 -3.961 5.590 1.00 86.94 107 LEU A O 1
ATOM 899 N N . ILE A 1 108 ? 1.827 -2.174 6.855 1.00 86.69 108 ILE A N 1
ATOM 900 C CA . ILE A 1 108 ? 3.193 -2.014 6.342 1.00 86.69 108 ILE A CA 1
ATOM 901 C C . ILE A 1 108 ? 4.040 -3.247 6.679 1.00 86.69 108 ILE A C 1
ATOM 903 O O . ILE A 1 108 ? 4.761 -3.749 5.812 1.00 86.69 108 ILE A O 1
ATOM 907 N N . GLN A 1 109 ? 3.948 -3.780 7.904 1.00 85.50 109 GLN A N 1
ATOM 908 C CA . GLN A 1 109 ? 4.631 -5.028 8.257 1.00 85.50 109 GLN A CA 1
ATOM 909 C C . GLN A 1 109 ? 4.160 -6.201 7.393 1.00 85.50 109 GLN A C 1
ATOM 911 O O . GLN A 1 109 ? 4.973 -7.028 6.982 1.00 85.50 109 GLN A O 1
ATOM 916 N N . PHE A 1 110 ? 2.872 -6.268 7.062 1.00 83.94 110 PHE A N 1
ATOM 917 C CA . PHE A 1 110 ? 2.344 -7.328 6.206 1.00 83.94 110 PHE A CA 1
ATOM 918 C C . PHE A 1 110 ? 2.881 -7.237 4.776 1.00 83.94 110 PHE A C 1
ATOM 920 O O . PHE A 1 110 ? 3.233 -8.266 4.195 1.00 83.94 110 PHE A O 1
ATOM 927 N N . ILE A 1 111 ? 3.035 -6.028 4.228 1.00 84.62 111 ILE A N 1
ATOM 928 C CA . ILE A 1 111 ? 3.698 -5.826 2.933 1.00 84.62 111 ILE A CA 1
ATOM 929 C C . ILE A 1 111 ? 5.162 -6.276 3.002 1.00 84.62 111 ILE A C 1
ATOM 931 O O . ILE A 1 111 ? 5.610 -7.030 2.136 1.00 84.62 111 ILE A O 1
ATOM 935 N N . LYS A 1 112 ? 5.904 -5.853 4.035 1.00 81.44 112 LYS A N 1
ATOM 936 C CA . LYS A 1 112 ? 7.323 -6.216 4.226 1.00 81.44 112 LYS A CA 1
ATOM 937 C C . LYS A 1 112 ? 7.519 -7.726 4.312 1.00 81.44 112 LYS A C 1
ATOM 939 O O . LYS A 1 112 ? 8.381 -8.281 3.636 1.00 81.44 112 LYS A O 1
ATOM 944 N N . ASN A 1 113 ? 6.661 -8.391 5.079 1.00 82.50 113 ASN A N 1
ATOM 945 C CA . ASN A 1 113 ? 6.694 -9.837 5.273 1.00 82.50 113 ASN A CA 1
ATOM 946 C C . ASN A 1 113 ? 6.111 -10.611 4.084 1.00 82.50 113 ASN A C 1
ATOM 948 O O . ASN A 1 113 ? 5.995 -11.833 4.152 1.00 82.50 113 ASN A O 1
ATOM 952 N N . LYS A 1 114 ? 5.724 -9.915 3.003 1.00 74.06 114 LYS A N 1
ATOM 953 C CA . LYS A 1 114 ? 5.045 -10.490 1.841 1.00 74.06 114 LYS A CA 1
ATOM 954 C C . LYS A 1 114 ? 3.853 -11.360 2.278 1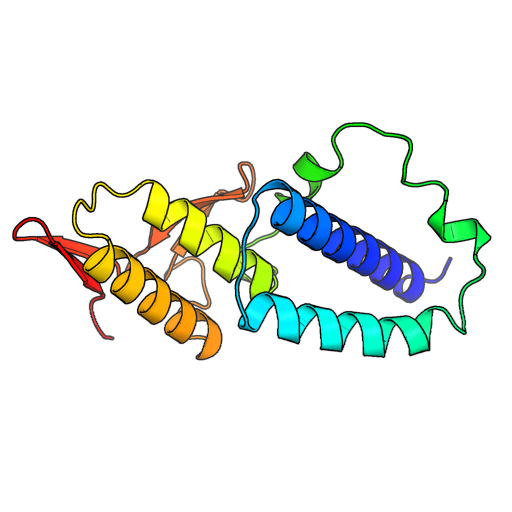.00 74.06 114 LYS A C 1
ATOM 956 O O . LYS A 1 114 ? 3.680 -12.460 1.776 1.00 74.06 114 LYS A O 1
ATOM 961 N N . LYS A 1 115 ? 3.056 -10.907 3.247 1.00 70.88 115 LYS A N 1
ATOM 962 C CA . LYS A 1 115 ? 1.798 -11.569 3.636 1.00 70.88 115 LYS A CA 1
ATOM 963 C C . LYS A 1 115 ? 0.608 -11.109 2.792 1.00 70.88 115 LYS A C 1
ATOM 965 O O . LYS A 1 115 ? -0.375 -11.821 2.727 1.00 70.88 115 LYS A O 1
ATOM 970 N N . VAL A 1 116 ? 0.727 -9.951 2.139 1.00 69.69 116 VAL A N 1
ATOM 971 C CA . VAL A 1 116 ? -0.248 -9.409 1.177 1.00 69.69 116 VAL A CA 1
ATOM 972 C C . VAL A 1 116 ? 0.407 -9.453 -0.201 1.00 69.69 116 VAL A C 1
ATOM 974 O O . VAL A 1 116 ? 1.096 -8.509 -0.611 1.00 69.69 116 VAL A O 1
ATOM 977 N N . LYS A 1 117 ? 0.309 -10.604 -0.869 1.00 66.06 117 LYS A N 1
ATOM 978 C CA . LYS A 1 117 ? 1.025 -10.865 -2.130 1.00 66.06 117 LYS A CA 1
ATOM 979 C C . LYS A 1 117 ? 0.127 -10.667 -3.341 1.00 66.06 117 LYS A C 1
ATOM 981 O O . LYS A 1 117 ? 0.606 -10.137 -4.346 1.00 66.06 117 LYS A O 1
ATOM 986 N N . ASN A 1 118 ? -1.138 -11.063 -3.231 1.00 64.81 118 ASN A N 1
ATOM 987 C CA . ASN A 1 118 ? -2.001 -11.288 -4.385 1.00 64.81 118 ASN A CA 1
ATOM 988 C C . ASN A 1 118 ? -3.300 -10.480 -4.297 1.00 64.81 118 ASN A C 1
ATOM 990 O O . ASN A 1 118 ? -3.627 -9.909 -3.259 1.00 64.81 118 ASN A O 1
ATOM 994 N N . ASN A 1 119 ? -4.046 -10.466 -5.403 1.00 61.47 119 ASN A N 1
ATOM 995 C CA . ASN A 1 119 ? -5.346 -9.798 -5.490 1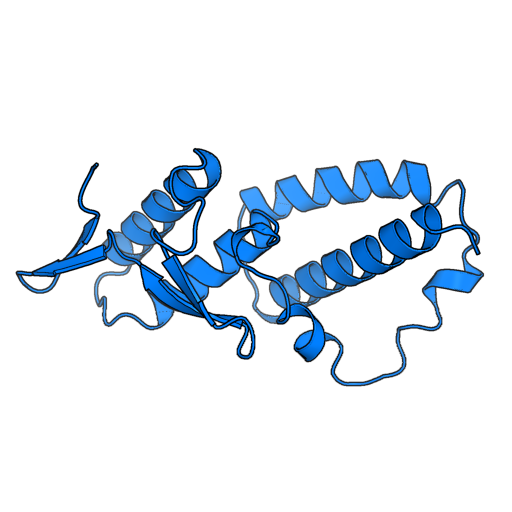.00 61.47 119 ASN A CA 1
ATOM 996 C C . ASN A 1 119 ? -6.399 -10.407 -4.541 1.00 61.47 119 ASN A C 1
ATOM 998 O O . ASN A 1 119 ? -7.381 -9.747 -4.217 1.00 61.47 119 ASN A O 1
ATOM 1002 N N . ASP A 1 120 ? -6.171 -11.630 -4.056 1.00 68.50 120 ASP A N 1
ATOM 1003 C CA . ASP A 1 120 ? -7.023 -12.275 -3.051 1.00 68.50 120 ASP A CA 1
ATOM 1004 C C . ASP A 1 120 ? -6.894 -11.606 -1.675 1.00 68.50 120 ASP A C 1
ATOM 1006 O O . ASP A 1 120 ? -7.850 -11.580 -0.906 1.00 68.50 120 ASP A O 1
ATOM 1010 N N . ASP A 1 121 ? -5.738 -11.003 -1.381 1.00 76.50 121 ASP A N 1
ATOM 1011 C CA . ASP A 1 121 ? -5.472 -10.298 -0.122 1.00 76.50 121 ASP A CA 1
ATOM 1012 C C . ASP A 1 121 ? -5.895 -8.820 -0.202 1.00 76.50 121 ASP A C 1
ATOM 1014 O O . ASP A 1 121 ? -6.168 -8.174 0.817 1.00 76.50 121 ASP A O 1
ATOM 1018 N N . ILE A 1 122 ? -5.906 -8.265 -1.420 1.00 84.12 122 ILE A N 1
ATOM 1019 C CA . ILE A 1 122 ? -6.169 -6.853 -1.682 1.00 84.12 122 ILE A CA 1
ATOM 1020 C C . ILE A 1 122 ? -6.867 -6.642 -3.024 1.00 84.12 122 ILE A C 1
ATOM 1022 O O . ILE A 1 122 ? -6.357 -6.979 -4.092 1.00 84.12 122 ILE A O 1
ATOM 1026 N N . LYS A 1 123 ? -8.020 -5.983 -2.987 1.00 88.06 123 LYS A N 1
ATOM 1027 C CA . LYS A 1 123 ? -8.699 -5.547 -4.201 1.00 88.06 123 LYS A CA 1
ATOM 1028 C C . LYS A 1 123 ? -8.133 -4.194 -4.610 1.00 88.06 123 LYS A C 1
ATOM 1030 O O . LYS A 1 123 ? -8.466 -3.173 -4.010 1.00 88.06 123 LYS A O 1
ATOM 1035 N N . TYR A 1 124 ? -7.260 -4.192 -5.611 1.00 88.62 124 TYR A N 1
ATOM 1036 C CA . TYR A 1 124 ? -6.613 -2.992 -6.140 1.00 88.62 124 TYR A CA 1
ATOM 1037 C C . TYR A 1 124 ? -7.174 -2.627 -7.518 1.00 88.62 124 TYR A C 1
ATOM 1039 O O . TYR A 1 124 ? -7.213 -3.458 -8.421 1.00 88.62 124 TYR A O 1
ATOM 1047 N N . ASP A 1 125 ? -7.604 -1.380 -7.670 1.00 87.38 125 ASP A N 1
ATOM 1048 C CA . ASP A 1 125 ? -7.999 -0.789 -8.941 1.00 87.38 125 ASP A CA 1
ATOM 1049 C C . ASP A 1 125 ? -6.755 -0.274 -9.670 1.00 87.38 125 ASP A C 1
ATOM 1051 O O . ASP A 1 125 ? -6.196 0.760 -9.304 1.00 87.38 125 ASP A O 1
ATOM 1055 N N . GLU A 1 126 ? -6.316 -0.999 -10.697 1.00 86.81 126 GLU A N 1
ATOM 1056 C CA . GLU A 1 126 ? -5.154 -0.634 -11.517 1.00 86.81 126 GLU A CA 1
ATOM 1057 C C . GLU A 1 126 ? -5.415 0.564 -12.435 1.00 86.81 126 GLU A C 1
ATOM 1059 O O . GLU A 1 126 ? -4.479 1.198 -12.908 1.00 86.81 126 GLU A O 1
ATOM 1064 N N . ILE A 1 127 ? -6.674 0.882 -12.729 1.00 83.12 127 ILE A N 1
ATOM 1065 C CA . ILE A 1 127 ? -7.006 2.006 -13.607 1.00 83.12 127 ILE A CA 1
ATOM 1066 C C . ILE A 1 127 ? -6.905 3.295 -12.799 1.00 83.12 127 ILE A C 1
ATOM 1068 O O . ILE A 1 127 ? -6.259 4.252 -13.221 1.00 83.12 127 ILE A O 1
ATOM 1072 N N . ASN A 1 128 ? -7.505 3.289 -11.609 1.00 82.56 128 ASN A N 1
ATOM 1073 C CA . ASN A 1 128 ? -7.546 4.451 -10.725 1.00 82.56 128 ASN A CA 1
ATOM 1074 C C . ASN A 1 128 ? -6.378 4.498 -9.730 1.00 82.56 128 ASN A C 1
ATOM 1076 O O . ASN A 1 128 ? -6.220 5.473 -8.994 1.00 82.56 128 ASN A O 1
ATOM 1080 N N . GLY A 1 129 ? -5.573 3.439 -9.672 1.00 82.44 129 GLY A N 1
ATOM 1081 C CA . GLY A 1 129 ? -4.436 3.310 -8.776 1.00 82.44 129 GLY A CA 1
ATOM 1082 C C . GLY A 1 129 ? -4.818 3.308 -7.294 1.00 82.44 129 GLY A C 1
ATOM 1083 O O . GLY A 1 129 ? -4.068 3.856 -6.481 1.00 82.44 129 GLY A O 1
ATOM 1084 N N . LYS A 1 130 ? -5.977 2.751 -6.925 1.00 87.44 130 LYS A N 1
ATOM 1085 C CA . LYS A 1 130 ? -6.541 2.822 -5.563 1.00 87.44 130 LYS A CA 1
ATOM 1086 C C . LYS A 1 130 ? -6.806 1.439 -4.988 1.00 87.44 130 LYS A C 1
ATOM 1088 O O . LYS A 1 130 ? -7.239 0.534 -5.690 1.00 87.44 130 LYS A O 1
ATOM 1093 N N . ILE A 1 131 ? -6.590 1.281 -3.686 1.00 89.56 131 ILE A N 1
ATOM 1094 C CA . ILE A 1 131 ? -7.082 0.100 -2.971 1.00 89.56 131 ILE A CA 1
ATOM 1095 C C . ILE A 1 131 ? -8.580 0.298 -2.745 1.00 89.56 131 ILE A C 1
ATOM 1097 O O . ILE A 1 131 ? -8.991 1.322 -2.205 1.00 89.56 131 ILE A O 1
ATOM 1101 N N . ILE A 1 132 ? -9.376 -0.676 -3.173 1.00 86.75 132 ILE A N 1
ATOM 1102 C CA . ILE A 1 132 ? -10.820 -0.716 -2.944 1.00 86.75 132 ILE A CA 1
ATOM 1103 C C . ILE A 1 132 ? -11.090 -1.378 -1.592 1.00 86.75 132 ILE A C 1
ATOM 1105 O O . ILE A 1 132 ? -11.823 -0.834 -0.774 1.00 86.75 132 ILE A O 1
ATOM 1109 N N . THR A 1 133 ? -10.485 -2.544 -1.344 1.00 85.50 133 THR A N 1
ATOM 1110 C CA . THR A 1 133 ? -10.639 -3.289 -0.088 1.00 85.50 133 THR A CA 1
ATOM 1111 C C . THR A 1 133 ? -9.382 -4.086 0.252 1.00 85.50 133 THR A C 1
ATOM 1113 O O . THR A 1 133 ? -8.617 -4.487 -0.627 1.00 85.50 133 THR A O 1
ATOM 1116 N N . LEU A 1 134 ? -9.200 -4.358 1.543 1.00 86.12 134 LEU A N 1
ATOM 1117 C CA . LEU A 1 134 ? -8.247 -5.333 2.071 1.00 86.12 134 LEU A CA 1
ATOM 1118 C C . LEU A 1 134 ? -9.044 -6.512 2.624 1.00 86.12 134 LEU A C 1
ATOM 1120 O O . LEU A 1 134 ? -9.841 -6.320 3.537 1.00 86.12 134 LEU A O 1
ATOM 1124 N N . THR A 1 135 ? -8.833 -7.715 2.097 1.00 80.00 135 THR A N 1
ATOM 1125 C CA . THR A 1 135 ? -9.657 -8.893 2.431 1.00 80.00 135 THR A CA 1
ATOM 1126 C C . THR A 1 135 ? -9.565 -9.264 3.912 1.00 80.00 135 THR A C 1
ATOM 1128 O O . THR A 1 135 ? -10.546 -9.693 4.513 1.00 80.00 135 THR A O 1
ATOM 1131 N N . ASN A 1 136 ? -8.409 -9.026 4.535 1.00 81.56 136 ASN A N 1
ATOM 1132 C CA . ASN A 1 136 ? -8.203 -9.331 5.951 1.00 81.56 136 ASN A CA 1
ATOM 1133 C C . ASN A 1 136 ? -8.662 -8.213 6.888 1.00 81.56 136 ASN A C 1
ATOM 1135 O O . ASN A 1 136 ? -8.577 -8.390 8.099 1.00 81.56 136 ASN A O 1
ATOM 1139 N N . LEU A 1 137 ? -9.088 -7.062 6.363 1.00 86.75 137 LEU A N 1
ATOM 1140 C CA . LEU A 1 137 ? -9.529 -5.936 7.174 1.00 86.75 137 LEU A CA 1
ATOM 1141 C C . LEU A 1 137 ? -11.030 -6.052 7.441 1.00 86.75 137 LEU A C 1
ATOM 1143 O O . LEU A 1 137 ? -11.835 -6.081 6.514 1.00 86.75 137 LEU A O 1
ATOM 1147 N N . GLN A 1 138 ? -11.404 -6.078 8.713 1.00 84.25 138 GLN A N 1
ATOM 1148 C CA . GLN A 1 138 ? -12.791 -6.136 9.152 1.00 84.25 138 GLN A CA 1
ATOM 1149 C C . GLN A 1 138 ? -13.116 -4.964 10.072 1.00 84.25 138 GLN A C 1
ATOM 1151 O O . GLN A 1 138 ? -12.231 -4.415 10.727 1.00 84.25 138 GLN A O 1
ATOM 1156 N N . PHE A 1 139 ? -14.394 -4.594 10.106 1.00 84.88 139 PHE A N 1
ATOM 1157 C CA . PHE A 1 139 ? -14.928 -3.544 10.962 1.00 84.88 139 PHE A CA 1
ATOM 1158 C C . PHE A 1 139 ? -16.003 -4.124 11.886 1.00 84.88 139 PHE A C 1
ATOM 1160 O O . PHE A 1 139 ? -16.970 -4.720 11.415 1.00 84.88 139 PHE A O 1
ATOM 1167 N N . ASN A 1 140 ? -15.824 -3.964 13.195 1.00 83.06 140 ASN A N 1
ATOM 1168 C CA . ASN A 1 140 ? -16.725 -4.437 14.254 1.00 83.06 140 ASN A CA 1
ATOM 1169 C C . ASN A 1 140 ? -16.452 -3.640 15.529 1.00 83.06 140 ASN A C 1
ATOM 1171 O O . ASN A 1 140 ? -15.325 -3.209 15.769 1.00 83.06 140 ASN A O 1
ATOM 1175 N N . ASN A 1 141 ? -17.486 -3.442 16.344 1.00 80.81 141 ASN A N 1
ATOM 1176 C CA . ASN A 1 141 ? -17.434 -2.637 17.565 1.00 80.81 141 ASN A CA 1
ATOM 1177 C C . ASN A 1 141 ? -16.794 -1.253 17.343 1.00 80.81 141 ASN A C 1
ATOM 1179 O O . ASN A 1 141 ? -15.987 -0.803 18.153 1.00 80.81 141 ASN A O 1
ATOM 1183 N N . ASN A 1 142 ? -17.127 -0.600 16.224 1.00 79.69 142 ASN A N 1
ATOM 1184 C CA . ASN A 1 142 ? -16.563 0.683 15.790 1.00 79.69 142 ASN A CA 1
ATOM 1185 C C . ASN A 1 142 ? -15.034 0.704 15.616 1.00 79.69 142 ASN A C 1
ATOM 1187 O O . ASN A 1 142 ? -14.429 1.773 15.620 1.00 79.69 142 ASN A O 1
ATOM 1191 N N . LYS A 1 143 ? -14.399 -0.459 15.438 1.00 82.56 143 LYS A N 1
ATOM 1192 C CA . LYS A 1 143 ? -12.952 -0.575 15.249 1.00 82.56 143 LYS A CA 1
ATOM 1193 C C . LYS A 1 143 ? -12.610 -1.437 14.049 1.00 82.56 143 LYS A C 1
ATOM 1195 O O . LYS A 1 143 ? -13.297 -2.409 13.733 1.00 82.56 143 LYS A O 1
ATOM 1200 N N . TYR A 1 144 ? -11.506 -1.082 13.403 1.00 85.50 144 TYR A N 1
ATOM 1201 C CA . TYR A 1 144 ? -10.907 -1.889 12.351 1.00 85.50 144 TYR A CA 1
ATOM 1202 C C . TYR A 1 144 ? -9.893 -2.864 12.940 1.00 85.50 144 TYR A C 1
ATOM 1204 O O . TYR A 1 144 ? -9.062 -2.490 13.767 1.00 85.50 144 TYR A O 1
ATOM 1212 N N . TYR A 1 145 ? -9.926 -4.110 12.485 1.00 82.38 145 TYR A N 1
ATOM 1213 C CA . TYR A 1 145 ? -8.969 -5.139 12.877 1.00 82.38 145 TYR A CA 1
ATOM 1214 C C . TYR A 1 145 ? -8.614 -6.016 11.689 1.00 82.38 145 TYR A C 1
ATOM 1216 O O . TYR A 1 145 ? -9.351 -6.122 10.708 1.00 82.38 145 TYR A O 1
ATOM 1224 N N . ILE A 1 146 ? -7.440 -6.632 11.787 1.00 80.06 146 ILE A N 1
ATOM 1225 C CA . ILE A 1 146 ? -6.931 -7.522 10.759 1.00 80.06 146 ILE A CA 1
ATOM 1226 C C . ILE A 1 146 ? -7.098 -8.957 11.240 1.00 80.06 146 ILE A C 1
ATOM 1228 O O . ILE A 1 146 ? -6.497 -9.341 12.248 1.00 80.06 146 ILE A O 1
ATOM 1232 N N . ASN A 1 147 ? -7.876 -9.755 10.511 1.00 72.88 147 ASN A N 1
ATOM 1233 C CA . ASN A 1 147 ? -7.950 -11.186 10.767 1.00 72.88 147 ASN A CA 1
ATOM 1234 C C . ASN A 1 147 ? -6.588 -11.809 10.469 1.00 72.88 147 ASN A C 1
ATOM 1236 O O . ASN A 1 147 ? -6.045 -11.687 9.368 1.00 72.88 147 ASN A O 1
ATOM 1240 N N . LYS A 1 148 ? -6.003 -12.432 11.493 1.00 57.66 148 LYS A N 1
ATOM 1241 C CA . LYS A 1 148 ? -4.789 -13.226 11.330 1.00 57.66 148 LYS A CA 1
ATOM 1242 C C . LYS A 1 148 ? -5.169 -14.499 10.570 1.00 57.66 148 LYS A C 1
ATOM 1244 O O . LYS A 1 148 ? -6.133 -15.154 10.956 1.00 57.66 148 LYS A O 1
ATOM 1249 N N . TYR A 1 149 ? -4.422 -14.791 9.504 1.00 53.75 149 TYR A N 1
ATOM 1250 C CA . TYR A 1 149 ? -4.366 -16.128 8.908 1.00 53.75 149 TYR A CA 1
ATOM 1251 C C . TYR A 1 149 ? -3.998 -17.169 9.964 1.00 53.75 149 TYR A C 1
ATOM 1253 O O . TYR A 1 149 ? -3.140 -16.832 10.821 1.00 53.75 149 TYR A O 1
#

=== Feature glossary ===
Annotated list of the representations used here:

Nearest PDB structures. The Foldseek neighbor list gives the closest experimentally determined structures in the PDB, ranked by structural alignment. TM-score near 1 means near-identical fold; near 0.3 means only rough topology match. This is how one finds what a novel AlphaFold prediction most resembles in the solved-structure universe.

Foldseek 3Di. Foldseek's 3Di representation compresses backbone geometry into a per-residue letter drawn from a learned twenty-state alphabet. It captures the tertiary interaction pattern around each residue — which residues are packed against it in space, regardless of where they are in sequence.

Radius of gyration, Cα contacts, bounding box. Radius of gyration (Rg) is the root-mean-square distance of Cα atoms from their centroid — a single number for overall size and compactness. A globular domain of N residues has Rg ≈ 2.2·N^0.38 Å; an extended or disordered chain has a much larger Rg. The Cα contact count is the number of residue pairs whose Cα atoms are within 8 Å and are more than four positions apart in sequence — a standard proxy for tertiary packing density. The bounding box is the smallest axis-aligned box enclosing all Cα atoms.

InterPro / GO / CATH / organism. The annotation block draws on four external resources. InterPro: which protein families and domains the sequence belongs to. GO: standardized terms for what the protein does, what process it participates in, and where in the cell it acts. CATH: which structural fold it has in the CATH hierarchy. Organism: the species of origin.

mmCIF coordinates. The mmCIF block holds the 3D Cartesian coordinates of each backbone atom (N, Cα, C, O) in ångströms. mmCIF is the PDB's canonical archive format — a tagged-loop text representation of the atomic model.

pLDDT. pLDDT is the predicted lDDT-Cα score: AlphaFold's confidence that the local environment of each residue (all inter-atomic distances within 15 Å) is correctly placed. It is a per-residue number between 0 and 100, with higher meaning more reliable.

Backbone torsions (φ/ψ). φ (phi) and ψ (psi) are the two rotatable backbone dihedrals per residue: φ is the C(i-1)–N–Cα–C torsion, ψ is the N–Cα–C–N(i+1) torsion, both in degrees on (−180°, 180°]. α-helical residues cluster near (−60°, −45°); β-strand residues near (−120°, +130°). A Ramachandran plot is simply a scatter of (φ, ψ) for every residue.

B-factor. For experimental (PDB) structures, the B-factor (temperature factor) quantifies the positional spread of each atom in the crystal — a combination of thermal vibration and static disorder — in units of Å². High B-factors mark flexible loops or poorly resolved regions; low B-factors mark the rigid, well-ordered core.

Secondary structure (3-state, P-SEA). SS3 is a coarse helix/strand/coil call (letters a/b/c) made by the P-SEA algorithm from inter-Cα distances and dihedrals. It is less detailed than DSSP but needs only Cα positions.

Predicted aligned error. Predicted aligned error is AlphaFold's pairwise confidence. Unlike pLDDT (per-residue), PAE is per-residue-pair and captures whether two parts of the structure are correctly placed relative to each other. Units are ångströms of expected positional error.

Solvent-accessible surface area. Solvent-accessible surface area (SASA) is the area in Å² traced out by the centre of a 1.4 Å probe sphere (a water molecule) rolled over the protein's van der Waals surface (Shrake–Rupley / Lee–Richards construction). Buried residues have near-zero SASA; fully exposed residues can exceed 200 Å². The total SASA scales roughly with the number of surface residues.

Secondary structure (8-state, DSSP). The SS8 string is DSSP's per-residue secondary-structure call. α-helix (H) means an i→i+4 H-bond ladder; β-strand (E) means the residue participates in a β-sheet; 3₁₀ (G) and π (I) are tighter and wider helices; T/S are turns/bends; '-' is loop.

Rendered structure images. Structure images are PyMOL renders from six orthogonal camera directions. Cartoon representation draws helices as coils and strands as arrows; sticks shows the backbone as bonds; surface shows the solvent-excluded envelope. Rainbow coloring maps sequence position to hue (blue→red, N→C); chain coloring assigns a distinct color per polypeptide.

Sequence. The amino-acid sequence is the protein's primary structure: the linear order of residues from the N-terminus to the C-terminus, written in one-letter code. Everything else here — the 3D coordinates, the secondary structure, the domain annotations — is ultimately a consequence of this string.

Contact-map, Ramachandran, and PAE plots. Three diagnostic plots accompany the record. The Cα contact map visualizes the tertiary structure as a 2D adjacency matrix (8 Å cutoff, sequence-local contacts suppressed). The Ramachandran plot shows the distribution of backbone (φ, ψ) torsions, with points in the α and β basins reflecting secondary structure content. The PAE plot shows AlphaFold's inter-residue confidence as a color matrix.